Protein AF-A0A9P1R610-F1 (afdb_monomer)

pLDDT: mean 95.6, std 3.99, range [69.62, 98.31]

Radius of gyration: 11.2 Å; Cα contacts (8 Å, |Δi|>4): 55; chains: 1; bounding box: 25×24×33 Å

Secondary structure (DSSP, 8-state):
-B--TT--HHHHHHHH-TT--HHHHHHHHHHHHHTT-SBGGGS-HHHHHHHHHHHHHHHHHHHT-

InterPro domains:
  IPR049758 Anti-CRISPR type I subtype E3-like [PF28100] (1-62)
  IPR049758 Anti-CRISPR type I sub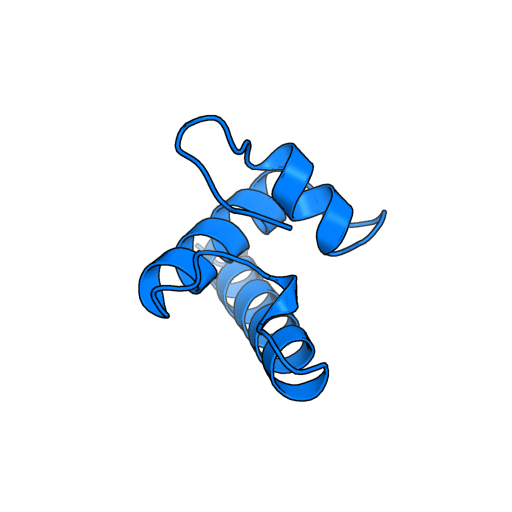type E3-like [cd22551] (1-62)

Foldseek 3Di:
DFDDPPDALVNQQVVLHPPGDSLLSVLLVVVCVVVVNGDCVPDDPVRVVVSSVVSVVVVVVVVVD

Solvent-accessible surface area (backbone atoms only — not comparable to full-atom values): 3747 Å² total; per-residue (Å²): 85,76,62,53,98,80,63,48,36,55,64,46,6,60,74,76,30,94,85,48,45,56,65,54,6,46,46,41,52,51,52,35,56,74,72,67,56,49,39,59,71,78,51,51,70,70,57,50,54,52,50,53,56,49,37,56,50,55,50,54,55,63,75,72,109

Sequence (65 aa):
MKITNDTTTYEVAELMGSEADELDGRIMLGLLSRECVVDTDELSEDQWLALIDESQKVRREQEAE

Mean predicted aligned error: 2.44 Å

Nearest PDB structures (foldseek):
  8hel-assembly1_A  TM=1.005E+00  e=5.101E-10  Pseudomonas phage DMS3
  8zey-assembly1_A  TM=9.996E-01  e=3.520E-09  Pseudomonas aeruginosa
  6cp0-assembly1_A  TM=4.135E-01  e=9.479E+00  Legionella pneumophila

Structure (mmCIF, N/CA/C/O backbone):
data_AF-A0A9P1R610-F1
#
_entry.id   AF-A0A9P1R610-F1
#
loop_
_atom_site.group_PDB
_atom_site.id
_atom_site.type_symbol
_atom_site.label_atom_id
_atom_site.label_alt_id
_atom_site.label_comp_id
_atom_site.label_asym_id
_atom_site.label_entity_id
_atom_site.label_seq_id
_atom_site.pdbx_PDB_ins_code
_atom_site.Cartn_x
_atom_site.Cartn_y
_atom_site.Cartn_z
_atom_site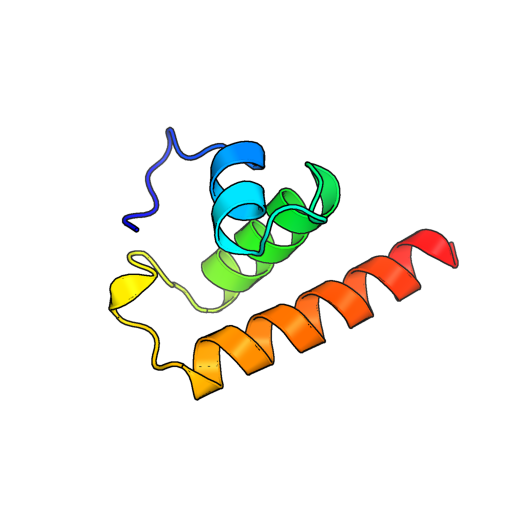.occupancy
_atom_site.B_iso_or_equiv
_atom_site.auth_seq_id
_atom_site.auth_comp_id
_atom_site.auth_asym_id
_atom_site.auth_atom_id
_atom_site.pdbx_PDB_model_num
ATOM 1 N N . MET A 1 1 ? 5.360 1.900 -10.284 1.00 91.25 1 MET A N 1
ATOM 2 C CA . MET A 1 1 ? 6.485 2.297 -9.402 1.00 91.25 1 MET A CA 1
ATOM 3 C C . MET A 1 1 ? 7.187 1.034 -8.955 1.00 91.25 1 MET A C 1
ATOM 5 O O . MET A 1 1 ? 6.559 0.170 -8.353 1.00 91.25 1 MET A O 1
ATOM 9 N N . LYS A 1 2 ? 8.501 0.953 -9.171 1.00 94.88 2 LYS A N 1
ATOM 10 C CA . LYS A 1 2 ? 9.309 -0.168 -8.679 1.00 94.88 2 LYS A CA 1
ATOM 11 C C . LYS A 1 2 ? 9.550 -0.067 -7.180 1.00 94.88 2 LYS A C 1
ATOM 13 O O . LYS A 1 2 ? 10.039 0.957 -6.712 1.00 94.88 2 LYS A O 1
ATOM 18 N N . ILE A 1 3 ? 9.261 -1.149 -6.468 1.00 94.38 3 ILE A N 1
ATOM 19 C CA . ILE A 1 3 ? 9.523 -1.292 -5.040 1.00 94.38 3 ILE A CA 1
ATOM 20 C C . ILE A 1 3 ? 10.934 -1.847 -4.872 1.00 94.38 3 ILE A C 1
ATOM 22 O O . ILE A 1 3 ? 11.275 -2.914 -5.386 1.00 94.38 3 ILE A O 1
ATOM 26 N N . THR A 1 4 ? 11.772 -1.107 -4.161 1.00 94.00 4 THR A N 1
ATOM 27 C CA . THR A 1 4 ? 13.147 -1.491 -3.841 1.00 94.00 4 THR A CA 1
ATOM 28 C C . THR A 1 4 ? 13.353 -1.438 -2.329 1.00 94.00 4 THR A C 1
ATOM 30 O O . THR A 1 4 ? 12.471 -1.033 -1.576 1.00 94.00 4 THR A O 1
ATOM 33 N N . ASN A 1 5 ? 14.541 -1.828 -1.864 1.00 90.06 5 ASN A N 1
ATOM 34 C CA . ASN A 1 5 ? 14.894 -1.711 -0.446 1.00 90.06 5 ASN A CA 1
ATOM 35 C C . ASN A 1 5 ? 14.989 -0.255 0.043 1.00 90.06 5 ASN A C 1
ATOM 37 O O . ASN A 1 5 ? 15.008 -0.036 1.250 1.00 90.06 5 ASN A O 1
ATOM 41 N N . ASP A 1 6 ? 15.063 0.708 -0.878 1.00 94.69 6 ASP A N 1
ATOM 42 C CA . ASP A 1 6 ? 15.119 2.136 -0.560 1.00 94.69 6 ASP A CA 1
ATOM 43 C C . ASP A 1 6 ? 13.726 2.784 -0.576 1.00 94.69 6 ASP A C 1
ATOM 45 O O . ASP A 1 6 ? 13.596 3.938 -0.174 1.00 94.69 6 ASP A O 1
ATOM 49 N N . THR A 1 7 ? 12.688 2.058 -1.018 1.00 95.38 7 THR A N 1
ATOM 50 C CA . THR A 1 7 ? 11.314 2.563 -1.054 1.00 95.38 7 THR A CA 1
ATOM 51 C C . THR A 1 7 ? 10.825 2.869 0.354 1.00 95.38 7 THR A C 1
ATOM 53 O O . THR A 1 7 ? 10.781 2.007 1.236 1.00 95.38 7 THR A O 1
ATOM 56 N N . THR A 1 8 ? 10.420 4.115 0.549 1.00 95.94 8 THR A N 1
ATOM 57 C CA . THR A 1 8 ? 9.913 4.623 1.817 1.00 95.94 8 THR A CA 1
ATOM 58 C C . THR A 1 8 ? 8.397 4.493 1.901 1.00 95.94 8 THR A C 1
ATOM 60 O O . THR A 1 8 ? 7.685 4.461 0.898 1.00 95.94 8 THR A O 1
ATOM 63 N N . THR A 1 9 ? 7.873 4.462 3.123 1.00 97.12 9 THR A N 1
ATOM 64 C CA . THR A 1 9 ? 6.425 4.481 3.372 1.00 97.12 9 THR A CA 1
ATOM 65 C C . THR A 1 9 ? 5.769 5.757 2.842 1.00 97.12 9 THR A C 1
ATOM 67 O O . THR A 1 9 ? 4.650 5.696 2.347 1.00 97.12 9 THR A O 1
ATOM 70 N N . TYR A 1 10 ? 6.472 6.891 2.865 1.00 96.94 10 TYR A N 1
ATOM 71 C CA . TYR A 1 10 ? 5.980 8.155 2.314 1.00 96.94 10 TYR A CA 1
ATOM 72 C C . TYR A 1 10 ? 5.807 8.113 0.791 1.00 96.94 10 TYR A C 1
ATOM 74 O O . TYR A 1 10 ? 4.772 8.544 0.299 1.00 96.94 10 TYR A O 1
ATOM 82 N N . GLU A 1 11 ? 6.754 7.532 0.048 1.00 96.75 11 GLU A N 1
ATOM 83 C CA . GLU A 1 11 ? 6.607 7.360 -1.409 1.00 96.75 11 GLU A CA 1
ATOM 84 C C . GLU A 1 11 ? 5.408 6.466 -1.752 1.00 96.75 11 GLU A C 1
ATOM 86 O O . GLU A 1 11 ? 4.679 6.728 -2.708 1.00 96.75 11 GLU A O 1
ATOM 91 N N . VAL A 1 12 ? 5.161 5.427 -0.947 1.00 97.06 12 VAL A N 1
ATOM 92 C CA . VAL A 1 12 ? 3.973 4.578 -1.111 1.00 97.06 12 VAL A CA 1
ATOM 93 C C . VAL A 1 12 ? 2.694 5.360 -0.808 1.00 97.06 12 VAL A C 1
ATOM 95 O O . VAL A 1 12 ? 1.728 5.241 -1.557 1.00 97.06 12 VAL A O 1
ATOM 98 N N . ALA A 1 13 ? 2.677 6.186 0.240 1.00 97.50 13 ALA A N 1
ATOM 99 C CA . ALA A 1 13 ? 1.529 7.029 0.568 1.00 97.50 13 ALA A CA 1
ATOM 100 C C . ALA A 1 13 ? 1.217 8.038 -0.553 1.00 97.50 13 ALA A C 1
ATOM 102 O O . ALA A 1 13 ? 0.063 8.177 -0.952 1.00 97.50 13 ALA A O 1
ATOM 103 N N . GLU A 1 14 ? 2.236 8.670 -1.142 1.00 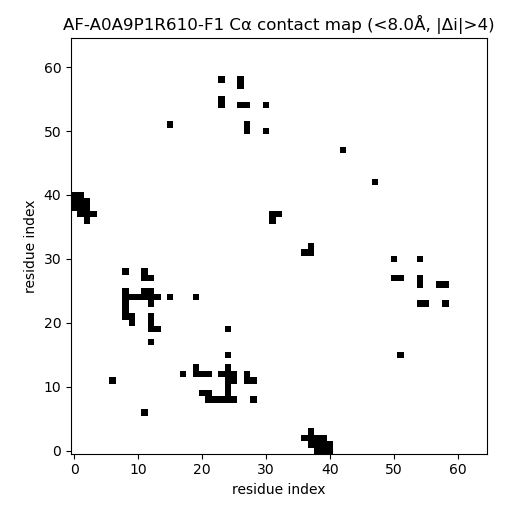96.50 14 GLU A N 1
ATOM 104 C CA . GLU A 1 14 ? 2.059 9.595 -2.270 1.00 96.50 14 GLU A CA 1
ATOM 105 C C . GLU A 1 14 ? 1.365 8.937 -3.475 1.00 96.50 14 GLU A C 1
ATOM 107 O O . GLU A 1 14 ? 0.548 9.580 -4.139 1.00 96.50 14 GLU A O 1
ATOM 112 N N . LEU A 1 15 ? 1.624 7.648 -3.733 1.00 95.38 15 LEU A N 1
ATOM 113 C CA . LEU A 1 15 ? 0.920 6.887 -4.775 1.00 95.38 15 LEU A CA 1
ATOM 114 C C . LEU A 1 15 ? -0.555 6.636 -4.453 1.00 95.38 15 LEU A C 1
ATOM 116 O O . LEU A 1 15 ? -1.371 6.519 -5.367 1.00 95.38 15 LEU A O 1
ATOM 120 N N . MET A 1 16 ? -0.898 6.511 -3.172 1.00 95.62 16 MET A N 1
ATOM 121 C CA . MET A 1 16 ? -2.272 6.256 -2.730 1.00 95.62 16 MET A CA 1
ATOM 122 C C . MET A 1 16 ? -3.149 7.505 -2.850 1.00 95.62 16 MET A C 1
ATOM 124 O O . MET A 1 16 ? -4.352 7.389 -3.078 1.00 95.62 16 MET A O 1
ATOM 128 N N . GLY A 1 17 ? -2.553 8.692 -2.733 1.00 95.06 17 GLY A N 1
ATOM 129 C CA . GLY A 1 17 ? -3.222 9.973 -2.920 1.00 95.06 17 GLY A CA 1
ATOM 130 C C . GLY A 1 17 ? -2.812 11.007 -1.877 1.00 95.06 17 GLY A C 1
ATOM 131 O O . GLY A 1 17 ? -2.192 10.698 -0.868 1.00 95.06 17 GLY A O 1
ATOM 132 N N . SER A 1 18 ? -3.197 12.264 -2.100 1.00 92.88 18 SER A N 1
ATOM 133 C CA . SER A 1 18 ? -2.768 13.402 -1.269 1.00 92.88 18 SER A CA 1
ATOM 134 C C . SER A 1 18 ? -3.267 13.381 0.178 1.00 92.88 18 SER A C 1
ATOM 136 O O . SER A 1 18 ? -2.792 14.170 0.990 1.00 92.88 18 SER A O 1
ATOM 138 N N . GLU A 1 19 ? -4.268 12.557 0.482 1.00 93.56 19 GLU A N 1
ATOM 139 C CA . GLU A 1 19 ? -4.821 12.409 1.834 1.00 93.56 19 GLU A CA 1
ATOM 140 C C . GLU A 1 19 ? -4.146 11.284 2.630 1.00 93.56 19 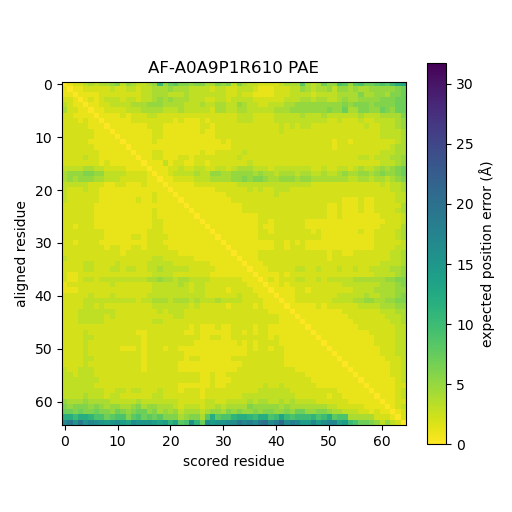GLU A C 1
ATOM 142 O O . GLU A 1 19 ? -4.368 11.196 3.835 1.00 93.56 19 GLU A O 1
ATOM 147 N N . ALA A 1 20 ? -3.330 10.446 1.979 1.00 97.06 20 ALA A N 1
ATOM 148 C CA . ALA A 1 20 ? -2.648 9.337 2.629 1.00 97.06 20 ALA A CA 1
ATOM 1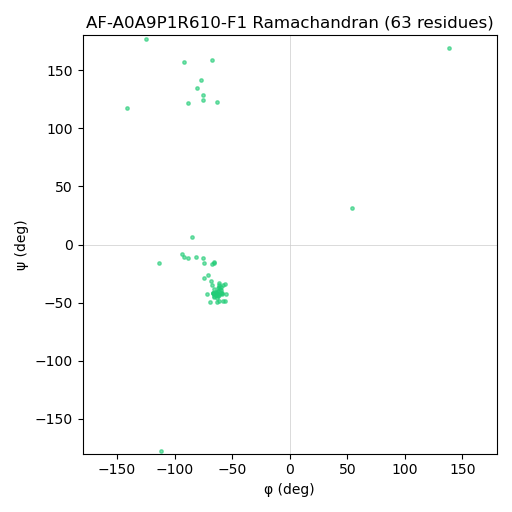49 C C . ALA A 1 20 ? -1.433 9.817 3.439 1.00 97.06 20 ALA A C 1
ATOM 151 O O . ALA A 1 20 ? -0.686 10.700 3.011 1.00 97.06 20 ALA A O 1
ATOM 152 N N . ASP A 1 21 ? -1.221 9.208 4.603 1.00 96.81 21 ASP A N 1
ATOM 153 C CA . ASP A 1 21 ? -0.097 9.497 5.496 1.00 96.81 21 ASP A CA 1
ATOM 154 C C . ASP A 1 21 ? 0.908 8.328 5.588 1.00 96.81 21 ASP A C 1
ATOM 156 O O . ASP A 1 21 ? 0.787 7.300 4.919 1.00 96.81 21 ASP A O 1
ATOM 160 N N . GLU A 1 22 ? 1.945 8.481 6.422 1.00 97.56 22 GLU A N 1
ATOM 161 C CA . GLU A 1 22 ? 2.983 7.454 6.605 1.00 97.56 22 GLU A CA 1
ATOM 162 C C . GLU A 1 22 ? 2.403 6.091 7.022 1.00 97.56 22 GLU A C 1
ATOM 164 O O . GLU A 1 22 ? 2.934 5.042 6.641 1.00 97.56 22 GLU A O 1
ATOM 169 N N . LEU A 1 23 ? 1.320 6.090 7.807 1.00 96.94 23 LEU A N 1
ATOM 170 C CA . LEU A 1 23 ? 0.700 4.862 8.284 1.00 96.94 23 LEU A CA 1
ATOM 171 C C . LEU A 1 23 ? -0.015 4.138 7.141 1.00 96.94 23 LEU A C 1
ATOM 173 O O . LEU A 1 23 ? 0.157 2.924 7.010 1.00 96.94 23 LEU A O 1
ATOM 177 N N . ASP A 1 24 ? -0.737 4.867 6.286 1.00 98.00 24 ASP A N 1
ATOM 178 C CA . ASP A 1 24 ? -1.330 4.303 5.067 1.00 98.00 24 ASP A CA 1
ATOM 179 C C . ASP A 1 24 ? -0.259 3.656 4.190 1.00 98.00 24 ASP A C 1
ATOM 181 O O . ASP A 1 24 ? -0.386 2.494 3.793 1.00 98.00 24 ASP A O 1
ATOM 185 N N . GLY A 1 25 ? 0.838 4.380 3.956 1.00 97.56 25 GLY A N 1
ATOM 186 C CA . GLY A 1 25 ? 1.962 3.886 3.171 1.00 97.56 25 GLY A CA 1
ATOM 187 C C . GLY A 1 25 ? 2.598 2.633 3.773 1.00 97.56 25 GLY A C 1
ATOM 188 O O . GLY A 1 25 ? 2.936 1.693 3.053 1.00 97.56 25 GLY A O 1
ATOM 189 N N . ARG A 1 26 ? 2.705 2.560 5.105 1.00 98.00 26 ARG A N 1
ATOM 190 C CA . ARG A 1 26 ? 3.202 1.370 5.810 1.00 98.00 26 ARG A CA 1
ATOM 191 C C . ARG A 1 26 ? 2.275 0.167 5.651 1.00 98.00 26 ARG A C 1
ATOM 193 O O . ARG A 1 26 ? 2.766 -0.941 5.425 1.00 98.00 26 ARG A O 1
ATOM 200 N N . ILE A 1 27 ? 0.965 0.365 5.784 1.00 98.31 27 ILE A N 1
ATOM 201 C CA . ILE A 1 27 ? -0.032 -0.698 5.600 1.00 98.31 27 ILE A CA 1
ATOM 202 C C . ILE A 1 27 ? 0.022 -1.204 4.157 1.00 98.31 27 ILE A C 1
ATOM 204 O O . ILE A 1 27 ? 0.153 -2.407 3.931 1.00 98.31 27 ILE A O 1
ATOM 208 N N . MET A 1 28 ? -0.008 -0.287 3.189 1.00 98.00 28 MET A N 1
ATOM 209 C CA . MET A 1 28 ? 0.038 -0.614 1.769 1.00 98.00 28 MET A CA 1
ATOM 210 C C . MET A 1 28 ? 1.328 -1.343 1.388 1.00 98.00 28 MET A C 1
ATOM 212 O O . MET A 1 28 ? 1.270 -2.359 0.701 1.00 98.00 28 MET A O 1
ATOM 216 N N . LEU A 1 29 ? 2.489 -0.911 1.888 1.00 97.00 29 LEU A N 1
ATOM 217 C CA . LEU A 1 29 ? 3.753 -1.617 1.658 1.00 97.00 29 LEU A CA 1
ATOM 218 C C . LEU A 1 29 ? 3.708 -3.060 2.195 1.00 97.00 29 LEU A C 1
ATOM 220 O O . LEU A 1 29 ? 4.235 -3.978 1.565 1.00 97.00 29 LEU A O 1
ATOM 224 N N . GLY A 1 30 ? 3.037 -3.278 3.330 1.00 97.06 30 GLY A N 1
ATOM 225 C CA . GLY A 1 30 ? 2.772 -4.614 3.861 1.00 97.06 30 GLY A CA 1
ATOM 226 C C . GLY A 1 30 ? 1.902 -5.467 2.932 1.00 97.06 30 GLY A C 1
ATOM 227 O O . GLY A 1 30 ? 2.230 -6.629 2.690 1.00 97.06 30 GLY A O 1
ATOM 228 N N . LEU A 1 31 ? 0.831 -4.894 2.373 1.00 97.88 31 LEU A N 1
ATOM 229 C CA . LEU A 1 31 ? -0.052 -5.580 1.422 1.00 97.88 31 LEU A CA 1
ATOM 230 C C . LEU A 1 31 ? 0.662 -5.907 0.103 1.00 97.88 31 LEU A C 1
ATOM 232 O O . LEU A 1 31 ? 0.595 -7.040 -0.365 1.00 97.88 31 LEU A O 1
ATOM 236 N N . LEU A 1 32 ? 1.412 -4.957 -0.457 1.00 96.94 32 LEU A N 1
ATOM 237 C CA . LEU A 1 32 ? 2.208 -5.163 -1.672 1.00 96.94 32 LEU A CA 1
ATOM 238 C C . LEU A 1 32 ? 3.243 -6.280 -1.477 1.00 96.94 32 LEU A C 1
ATOM 240 O O . LEU A 1 32 ? 3.393 -7.143 -2.339 1.00 96.94 32 LEU A O 1
ATOM 244 N N . SER A 1 33 ? 3.894 -6.317 -0.310 1.00 95.31 33 SER A N 1
ATOM 245 C CA . SER A 1 33 ? 4.817 -7.394 0.065 1.00 95.31 33 SER A CA 1
ATOM 246 C C . SER A 1 33 ? 4.115 -8.753 0.181 1.00 95.31 33 SER A C 1
ATOM 248 O O . SER A 1 33 ? 4.632 -9.753 -0.318 1.00 95.31 33 SER A O 1
ATOM 250 N N . ARG A 1 34 ? 2.909 -8.802 0.772 1.00 97.00 34 ARG A N 1
ATOM 251 C CA . ARG A 1 34 ? 2.097 -10.029 0.879 1.00 97.00 34 ARG A CA 1
ATOM 252 C C . ARG A 1 34 ? 1.770 -10.623 -0.491 1.00 97.00 34 ARG A C 1
ATOM 254 O O . ARG A 1 34 ? 1.842 -11.837 -0.655 1.00 97.00 34 ARG A O 1
ATOM 261 N N . GLU A 1 35 ? 1.428 -9.772 -1.451 1.00 96.12 35 GLU A N 1
ATOM 262 C CA . GLU A 1 35 ? 1.085 -10.170 -2.821 1.00 96.12 35 GLU A CA 1
ATOM 263 C C . GLU A 1 35 ? 2.320 -10.329 -3.733 1.00 96.12 35 GLU A C 1
ATOM 265 O O . GLU A 1 35 ? 2.178 -10.546 -4.935 1.00 96.12 35 GLU A O 1
ATOM 270 N N . CYS A 1 36 ? 3.541 -10.237 -3.183 1.00 95.69 36 CYS A N 1
ATOM 271 C CA . CYS A 1 36 ? 4.806 -10.288 -3.927 1.00 95.69 36 CYS A CA 1
ATOM 272 C C . CYS A 1 36 ? 4.899 -9.257 -5.072 1.00 95.69 36 CYS A C 1
ATOM 274 O O . CYS A 1 36 ? 5.561 -9.506 -6.083 1.00 95.69 36 CYS A O 1
ATOM 276 N N . VAL A 1 37 ? 4.256 -8.098 -4.924 1.00 96.31 37 VAL A N 1
ATOM 277 C CA . VAL A 1 37 ? 4.308 -7.015 -5.911 1.00 96.31 37 VAL A CA 1
ATOM 278 C C . VAL A 1 37 ? 5.660 -6.318 -5.810 1.00 96.31 37 VAL A C 1
ATOM 280 O O . VAL A 1 37 ? 6.046 -5.844 -4.745 1.00 96.31 37 VAL A O 1
ATOM 283 N N . VAL A 1 38 ? 6.380 -6.245 -6.929 1.00 95.38 38 VAL A N 1
ATOM 284 C CA . VAL A 1 38 ? 7.688 -5.567 -7.030 1.00 95.38 38 VAL A CA 1
ATOM 285 C C . VAL A 1 38 ? 7.651 -4.335 -7.933 1.00 95.38 38 VAL A C 1
ATOM 287 O O . VAL A 1 38 ? 8.549 -3.497 -7.868 1.00 95.38 38 V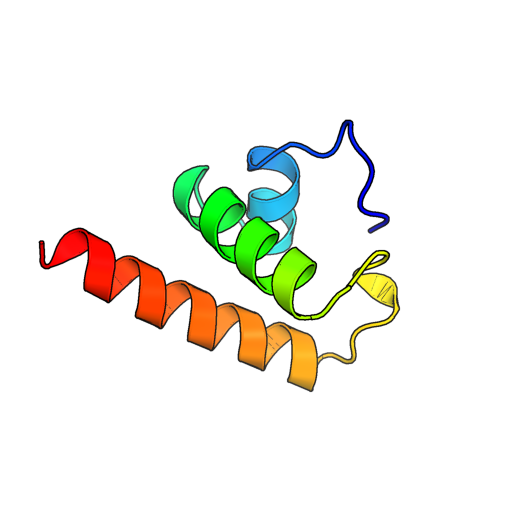AL A O 1
ATOM 290 N N . ASP A 1 39 ? 6.612 -4.195 -8.756 1.00 96.31 39 ASP A N 1
ATOM 291 C CA . ASP A 1 39 ? 6.342 -3.006 -9.557 1.00 96.31 39 ASP A CA 1
ATOM 292 C C . ASP A 1 39 ? 4.835 -2.740 -9.577 1.00 96.31 39 ASP A C 1
ATOM 294 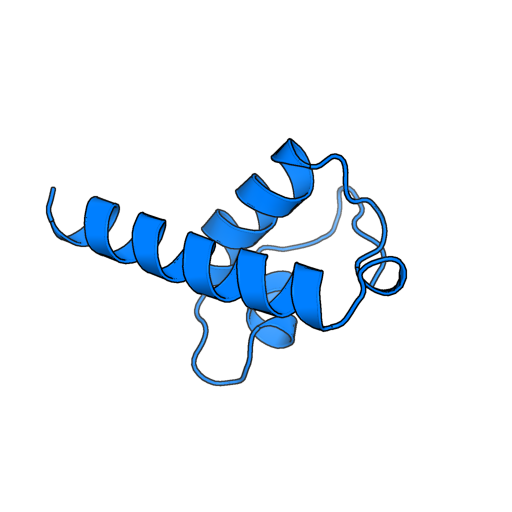O O . ASP A 1 39 ? 4.051 -3.559 -10.052 1.00 96.31 39 ASP A O 1
ATOM 298 N N . THR A 1 40 ? 4.412 -1.596 -9.043 1.00 94.25 40 THR A N 1
ATOM 299 C CA . THR A 1 40 ? 2.988 -1.242 -8.979 1.00 94.25 40 THR A CA 1
ATOM 300 C C . THR A 1 40 ? 2.386 -0.984 -10.360 1.00 94.25 40 THR A C 1
ATOM 302 O O . THR A 1 40 ? 1.168 -1.007 -10.483 1.00 94.25 40 THR A O 1
ATOM 305 N N . ASP A 1 41 ? 3.205 -0.767 -11.397 1.00 95.50 41 ASP A N 1
ATOM 306 C CA . ASP A 1 41 ? 2.715 -0.568 -12.769 1.00 95.50 41 ASP A CA 1
ATOM 307 C C . ASP A 1 41 ? 2.262 -1.895 -13.416 1.00 95.50 41 ASP A C 1
ATOM 309 O O . ASP A 1 41 ? 1.612 -1.890 -14.460 1.00 95.50 41 ASP A O 1
ATOM 313 N N . GLU A 1 42 ? 2.584 -3.039 -12.796 1.00 95.75 42 GLU A N 1
ATOM 314 C CA . GLU A 1 42 ? 2.095 -4.364 -13.201 1.00 95.75 42 GLU A CA 1
ATOM 315 C C . GLU A 1 42 ? 0.685 -4.665 -12.666 1.00 95.75 42 GLU A C 1
ATOM 317 O O . GLU A 1 42 ? 0.055 -5.637 -13.091 1.00 95.75 42 GLU A O 1
ATOM 322 N N . LEU A 1 43 ? 0.173 -3.839 -11.749 1.00 96.81 43 LEU A N 1
ATOM 323 C CA . LEU A 1 43 ? -1.184 -3.963 -11.233 1.00 96.81 43 LEU A CA 1
ATOM 324 C C . LEU A 1 43 ? -2.182 -3.343 -12.209 1.00 96.81 43 LEU A C 1
ATOM 326 O O . LEU A 1 43 ? -2.014 -2.224 -12.693 1.00 96.81 43 LEU A O 1
ATOM 330 N N . SER A 1 44 ? -3.276 -4.058 -12.453 1.00 97.50 44 SER A N 1
ATOM 331 C CA . SER A 1 44 ? -4.461 -3.443 -13.047 1.00 97.50 44 SER A CA 1
ATOM 332 C C . SER A 1 44 ? -5.102 -2.447 -12.077 1.00 97.50 44 SER A C 1
ATOM 334 O O . SER A 1 44 ? -4.937 -2.541 -10.859 1.00 97.50 44 SER A O 1
ATOM 336 N N . GLU A 1 45 ? -5.889 -1.521 -12.621 1.00 96.44 45 GLU A N 1
ATOM 337 C CA . GLU A 1 45 ? -6.641 -0.540 -11.832 1.00 96.44 45 GLU A CA 1
ATOM 338 C C . GLU A 1 45 ? -7.538 -1.215 -10.780 1.00 96.44 45 GLU A C 1
ATOM 340 O O . GLU A 1 45 ? -7.5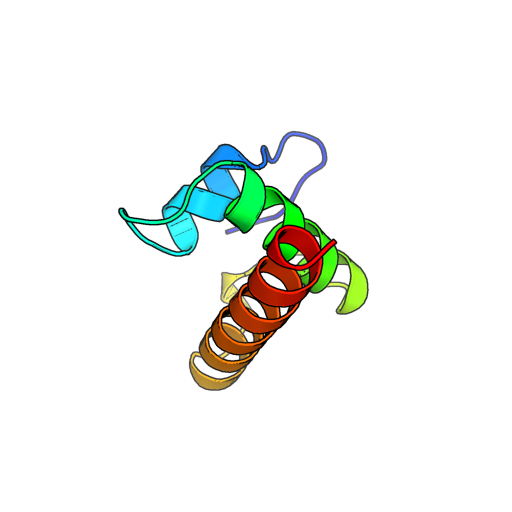26 -0.818 -9.617 1.00 96.44 45 GLU A O 1
ATOM 345 N N . ASP A 1 46 ? -8.230 -2.298 -11.146 1.00 98.25 46 ASP A N 1
ATOM 346 C CA . ASP A 1 46 ? -9.091 -3.050 -10.225 1.00 98.25 46 ASP A CA 1
ATOM 347 C C . ASP A 1 46 ? -8.303 -3.658 -9.054 1.00 98.25 46 ASP A C 1
ATOM 349 O O . ASP A 1 46 ? -8.760 -3.633 -7.910 1.00 98.25 46 ASP A O 1
ATOM 353 N N . GLN A 1 47 ? -7.103 -4.190 -9.316 1.00 97.88 47 GLN A N 1
ATOM 354 C CA . GLN A 1 47 ? -6.234 -4.733 -8.266 1.00 97.88 47 GLN A CA 1
ATOM 355 C C . GLN A 1 47 ? -5.733 -3.631 -7.335 1.00 97.88 47 GLN A C 1
ATOM 357 O O . GLN A 1 47 ? -5.719 -3.817 -6.119 1.00 97.88 47 GLN A O 1
ATOM 362 N N . TRP A 1 48 ? -5.352 -2.481 -7.892 1.00 97.12 48 TRP A N 1
ATOM 363 C CA . TRP A 1 48 ? -4.931 -1.331 -7.102 1.00 97.12 48 TRP A CA 1
ATOM 364 C C . TRP A 1 48 ? -6.058 -0.831 -6.191 1.00 97.12 48 TRP A C 1
ATOM 366 O O . TRP A 1 48 ? -5.863 -0.689 -4.986 1.00 97.12 48 TRP A O 1
ATOM 376 N N . LEU A 1 49 ? -7.266 -0.645 -6.732 1.00 97.44 49 LEU A N 1
ATOM 377 C CA . LEU A 1 49 ? -8.430 -0.210 -5.956 1.00 97.44 49 LEU A CA 1
ATOM 378 C C . LEU A 1 49 ? -8.807 -1.212 -4.855 1.00 97.44 49 LEU A C 1
ATOM 380 O O . LEU A 1 49 ? -9.180 -0.798 -3.756 1.00 97.44 49 LEU A O 1
ATOM 384 N N . ALA A 1 50 ? -8.670 -2.516 -5.111 1.00 98.12 50 ALA A N 1
ATOM 385 C CA . ALA A 1 50 ? -8.889 -3.545 -4.097 1.00 98.12 50 ALA A CA 1
ATOM 386 C C . ALA A 1 50 ? -7.881 -3.446 -2.938 1.00 98.12 50 ALA A C 1
ATOM 388 O O . ALA A 1 50 ? -8.276 -3.559 -1.777 1.00 98.12 50 ALA A O 1
ATOM 389 N N . LEU A 1 51 ? -6.602 -3.184 -3.235 1.00 97.88 51 LEU A N 1
ATOM 390 C CA . LEU A 1 51 ? -5.571 -2.972 -2.213 1.00 97.88 51 LEU A CA 1
ATOM 391 C C . LEU A 1 51 ? -5.828 -1.702 -1.393 1.00 97.88 51 LEU A C 1
ATOM 393 O O . LEU A 1 51 ? -5.625 -1.717 -0.182 1.00 97.88 51 LEU A O 1
ATOM 397 N N . ILE A 1 52 ? -6.303 -0.622 -2.026 1.00 97.56 52 ILE A N 1
ATOM 398 C CA . ILE A 1 52 ? -6.683 0.618 -1.331 1.00 97.56 52 ILE A CA 1
ATOM 399 C C . ILE A 1 52 ? -7.852 0.360 -0.366 1.00 97.56 52 ILE A C 1
ATOM 401 O O . ILE A 1 52 ? -7.805 0.775 0.790 1.00 97.56 52 ILE A O 1
ATOM 405 N N . ASP A 1 53 ? -8.896 -0.355 -0.793 1.00 98.00 53 ASP A N 1
ATOM 406 C CA . ASP A 1 53 ? -10.016 -0.698 0.098 1.00 98.00 53 ASP A CA 1
ATOM 407 C C . ASP A 1 53 ? -9.567 -1.590 1.269 1.00 98.00 53 ASP A C 1
ATOM 409 O O . ASP A 1 53 ? -9.976 -1.385 2.417 1.00 98.00 53 ASP A O 1
ATOM 413 N N . GLU A 1 54 ? -8.686 -2.558 1.004 1.00 98.19 54 GLU A N 1
ATOM 414 C CA . GLU A 1 54 ? -8.112 -3.408 2.044 1.00 98.19 54 GLU A CA 1
ATOM 415 C C . GLU A 1 54 ? -7.251 -2.612 3.034 1.00 98.19 54 GLU A C 1
ATOM 417 O O . GLU A 1 54 ? -7.417 -2.778 4.246 1.00 98.19 54 GLU A O 1
ATOM 422 N N . SER A 1 55 ? -6.401 -1.693 2.565 1.00 97.69 55 SER A N 1
ATOM 423 C CA . SER A 1 55 ? -5.567 -0.874 3.451 1.00 97.69 55 SER A CA 1
ATOM 424 C C . SER A 1 55 ? -6.418 -0.037 4.410 1.00 97.69 55 SER A C 1
ATOM 426 O O . SER A 1 55 ? -6.111 0.050 5.599 1.00 97.69 55 SER A O 1
ATOM 428 N N . GLN A 1 56 ? -7.542 0.507 3.933 1.00 96.56 56 GLN A N 1
ATOM 429 C CA . GLN A 1 56 ? -8.480 1.277 4.756 1.00 96.56 56 GLN A CA 1
ATOM 430 C C . GLN A 1 56 ? -9.261 0.413 5.758 1.00 96.56 56 GLN A C 1
ATOM 432 O O .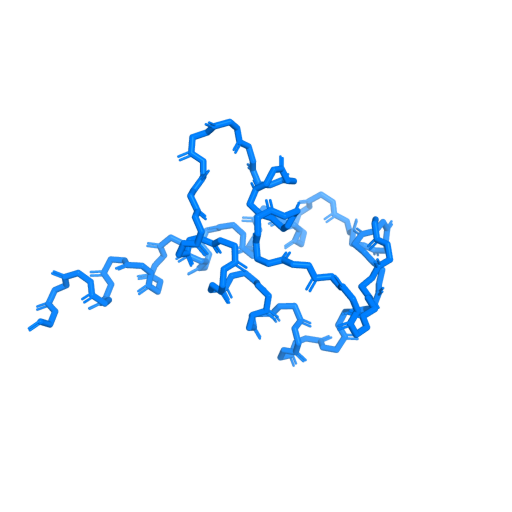 GLN A 1 56 ? -9.718 0.906 6.793 1.00 96.56 56 GLN A O 1
ATOM 437 N N . LYS A 1 57 ? -9.457 -0.883 5.491 1.00 97.50 57 LYS A N 1
ATOM 438 C CA . LYS A 1 57 ? -9.999 -1.821 6.492 1.00 97.50 57 LYS A CA 1
ATOM 439 C C . LYS A 1 57 ? -8.985 -2.058 7.607 1.00 97.50 57 LYS A C 1
ATOM 441 O O . LYS A 1 57 ? -9.329 -1.853 8.766 1.00 97.50 57 LYS A O 1
ATOM 446 N N . VAL A 1 58 ? -7.738 -2.370 7.249 1.00 97.38 58 VAL A N 1
ATOM 447 C CA . VAL A 1 58 ? -6.652 -2.596 8.217 1.00 97.38 58 VAL A CA 1
ATOM 448 C C . VAL A 1 58 ? -6.419 -1.362 9.092 1.00 97.38 58 VAL A C 1
ATOM 450 O O . VAL A 1 58 ? -6.276 -1.493 10.304 1.00 97.38 58 VAL A O 1
ATOM 453 N N . ARG A 1 59 ? -6.434 -0.153 8.514 1.00 96.00 59 ARG A N 1
ATOM 454 C CA . ARG A 1 59 ? -6.289 1.092 9.285 1.00 96.00 59 ARG A CA 1
ATOM 455 C C . ARG A 1 59 ? -7.372 1.239 10.354 1.00 96.00 59 ARG A C 1
ATOM 457 O O . ARG A 1 59 ? -7.059 1.490 11.512 1.00 96.00 59 ARG A O 1
ATOM 464 N N . ARG A 1 60 ? -8.639 1.035 9.981 1.00 96.44 60 ARG A N 1
ATOM 465 C CA . ARG A 1 60 ? -9.773 1.117 10.918 1.00 96.44 60 ARG A CA 1
ATOM 466 C C . ARG A 1 60 ? -9.678 0.092 12.044 1.00 96.44 60 ARG A C 1
ATOM 468 O O . ARG A 1 60 ? -10.103 0.386 13.154 1.00 96.44 60 ARG A O 1
ATOM 475 N N . GLU A 1 61 ? -9.148 -1.095 11.761 1.00 95.31 61 GLU A N 1
ATOM 476 C CA . GLU A 1 61 ? -8.906 -2.118 12.782 1.00 95.31 61 GLU A CA 1
ATOM 477 C C . GLU A 1 61 ? -7.815 -1.681 13.768 1.00 95.31 61 GLU A C 1
ATOM 479 O O . GLU A 1 61 ? -8.010 -1.823 14.969 1.00 95.31 61 GLU A O 1
ATOM 484 N N . GLN A 1 62 ? -6.722 -1.074 13.289 1.00 92.06 62 GLN A N 1
ATOM 485 C CA . GLN A 1 62 ? -5.653 -0.552 14.155 1.00 92.06 62 GLN A CA 1
ATOM 486 C C . GLN A 1 62 ? -6.095 0.638 15.014 1.00 92.06 62 GLN A C 1
ATOM 488 O O . GLN A 1 62 ? -5.639 0.778 16.141 1.00 92.06 62 GLN A O 1
ATOM 493 N N . GLU A 1 63 ? -6.969 1.505 14.499 1.00 89.75 63 GLU A N 1
ATOM 494 C CA . GLU A 1 63 ? -7.510 2.643 15.258 1.00 89.75 63 GLU A CA 1
ATOM 495 C C . GLU A 1 63 ? -8.562 2.226 16.303 1.00 89.75 63 GLU A C 1
ATOM 497 O O . GLU A 1 63 ? -8.909 3.018 17.181 1.00 89.75 63 GLU A O 1
ATOM 502 N N . ALA A 1 64 ? -9.099 1.006 16.198 1.00 84.94 64 ALA A N 1
ATOM 503 C CA . ALA A 1 64 ? -10.077 0.459 17.135 1.00 84.94 64 ALA A CA 1
ATOM 504 C C . ALA A 1 64 ? -9.441 -0.268 18.339 1.00 84.94 64 ALA A C 1
ATOM 506 O O . ALA A 1 64 ? -10.170 -0.589 19.284 1.00 84.94 64 ALA A O 1
ATOM 507 N N . GLU A 1 65 ? -8.128 -0.529 18.303 1.00 69.62 65 GLU A N 1
ATOM 508 C CA . GLU A 1 65 ? -7.322 -1.093 19.403 1.00 69.62 65 GLU A CA 1
ATOM 509 C C . GLU A 1 65 ? -6.788 -0.012 20.358 1.00 69.62 65 GLU A C 1
ATOM 511 O O . GLU A 1 65 ? -6.812 -0.270 21.587 1.00 69.62 65 GLU A O 1
#

Organism: Pseudomonas aeruginosa (NCBI:txid287)